Protein AF-A0A656GLI4-F1 (afdb_monomer_lite)

Organism: NCBI:txid629261

Secondary structure (DSSP, 8-state):
---EEEEEEETTEEEEEEEEETTEEEEEEEEE-TT--EEEEE-SS-EEE--B-GGGPBP---

Foldseek 3Di:
DDKDKDFDDDPRETQKIWIDDPPDIWIWGFDADPVNHGQWTDTPVDIDGWDADPVGDTDPDD

Sequence (62 aa):
GATRRRVFHGDDRLLAEYETDGSITRTNLLGTDRQISVLHALSSEERQPLAYSPYGHRAQGG

Structure (mmCIF, N/CA/C/O backbone):
data_AF-A0A656GLI4-F1
#
_entry.id   AF-A0A656GLI4-F1
#
loop_
_atom_site.group_PDB
_atom_site.id
_atom_site.type_symbol
_atom_site.label_atom_id
_atom_site.label_alt_id
_atom_site.label_comp_id
_atom_site.label_asym_id
_atom_site.label_entity_id
_atom_site.label_seq_id
_atom_site.pdbx_PDB_ins_code
_atom_site.Cartn_x
_atom_site.Cartn_y
_atom_site.Cartn_z
_atom_site.occupancy
_atom_site.B_iso_or_equiv
_atom_site.auth_seq_id
_atom_site.auth_comp_id
_atom_site.auth_asym_id
_atom_site.auth_atom_id
_atom_site.pdbx_PDB_model_num
ATOM 1 N N . GLY A 1 1 ? 13.957 13.333 -14.019 1.00 64.88 1 GLY A N 1
ATOM 2 C CA . GLY A 1 1 ? 12.948 12.437 -14.614 1.00 64.88 1 GLY A CA 1
ATOM 3 C C . GLY A 1 1 ? 11.620 12.709 -13.945 1.00 64.88 1 GLY A C 1
ATOM 4 O O . GLY A 1 1 ? 11.628 13.233 -12.841 1.00 64.88 1 GLY A O 1
ATOM 5 N N . ALA A 1 2 ? 10.493 12.436 -14.602 1.00 79.25 2 ALA A N 1
ATOM 6 C CA . ALA A 1 2 ? 9.193 12.510 -13.938 1.00 79.25 2 ALA A CA 1
ATOM 7 C C . ALA A 1 2 ? 8.898 11.150 -13.296 1.00 79.25 2 ALA A C 1
ATOM 9 O O . ALA A 1 2 ? 8.682 10.175 -14.016 1.00 79.25 2 ALA A O 1
ATOM 10 N N . THR A 1 3 ? 8.899 11.086 -11.965 1.00 82.12 3 THR A N 1
ATOM 11 C CA . THR A 1 3 ? 8.502 9.895 -11.211 1.00 82.12 3 THR A CA 1
ATOM 12 C C . THR A 1 3 ? 7.071 9.510 -11.577 1.00 82.12 3 THR A C 1
ATOM 14 O O . THR A 1 3 ? 6.144 10.313 -11.443 1.00 82.12 3 THR A O 1
ATOM 17 N N . ARG A 1 4 ? 6.867 8.277 -12.045 1.00 87.62 4 ARG A N 1
ATOM 18 C CA . ARG A 1 4 ? 5.533 7.737 -12.317 1.00 87.62 4 ARG A CA 1
ATOM 19 C C . ARG A 1 4 ? 5.164 6.761 -11.215 1.00 87.62 4 ARG A C 1
ATOM 21 O O . ARG A 1 4 ? 5.832 5.749 -11.037 1.00 87.62 4 ARG A O 1
ATOM 28 N N . ARG A 1 5 ? 4.048 7.036 -10.549 1.00 90.50 5 ARG A N 1
ATOM 29 C CA . ARG A 1 5 ? 3.470 6.172 -9.522 1.00 90.50 5 ARG A CA 1
ATOM 30 C C . ARG A 1 5 ? 2.161 5.574 -10.034 1.00 90.50 5 ARG A C 1
ATOM 32 O O . ARG A 1 5 ? 1.387 6.255 -10.709 1.00 90.50 5 ARG A O 1
ATOM 39 N N . ARG A 1 6 ? 1.945 4.288 -9.776 1.00 92.12 6 ARG A N 1
ATOM 40 C CA . ARG A 1 6 ? 0.729 3.535 -10.105 1.00 92.12 6 ARG A CA 1
ATOM 41 C C . ARG A 1 6 ? 0.330 2.716 -8.889 1.00 92.12 6 ARG A C 1
ATOM 43 O O . ARG A 1 6 ? 1.195 2.212 -8.184 1.00 92.12 6 ARG A O 1
ATOM 50 N N . VAL A 1 7 ? -0.968 2.558 -8.677 1.00 92.12 7 VAL A N 1
ATOM 51 C CA . VAL A 1 7 ? -1.510 1.793 -7.551 1.00 92.12 7 VAL A CA 1
ATOM 52 C C . VAL A 1 7 ? -2.414 0.702 -8.100 1.00 92.12 7 VAL A C 1
ATOM 54 O O . VAL A 1 7 ? -3.208 0.948 -9.009 1.00 92.12 7 VAL A O 1
ATOM 57 N N . PHE A 1 8 ? -2.249 -0.513 -7.589 1.00 92.19 8 PHE A N 1
ATOM 58 C CA . PHE A 1 8 ? -3.048 -1.669 -7.961 1.00 92.19 8 PHE A CA 1
ATOM 59 C C . PHE A 1 8 ? -4.115 -1.926 -6.896 1.00 92.19 8 PHE A C 1
ATOM 61 O O . PHE A 1 8 ? -3.807 -2.021 -5.704 1.00 92.19 8 PHE A O 1
ATOM 68 N N . HIS A 1 9 ? -5.360 -2.041 -7.353 1.00 91.19 9 HIS A N 1
ATOM 69 C CA . HIS A 1 9 ? -6.542 -2.246 -6.524 1.00 91.19 9 HIS A CA 1
ATOM 70 C C . HIS A 1 9 ? -7.206 -3.581 -6.878 1.00 91.19 9 HIS A C 1
ATOM 72 O O . HIS A 1 9 ? -7.218 -3.970 -8.046 1.00 91.19 9 HIS A O 1
ATOM 78 N N . GLY A 1 10 ? -7.799 -4.246 -5.890 1.00 88.94 10 GLY A N 1
ATOM 79 C CA . GLY A 1 10 ? -8.666 -5.411 -6.082 1.00 88.94 10 GLY A CA 1
ATOM 80 C C . GLY A 1 10 ? -9.637 -5.538 -4.914 1.00 88.94 10 GLY A C 1
ATOM 81 O O . GLY A 1 10 ? -9.245 -5.271 -3.780 1.00 88.94 10 GLY A O 1
ATOM 82 N N . ASP A 1 11 ? -10.894 -5.884 -5.196 1.00 86.06 11 ASP A N 1
ATOM 83 C CA . ASP A 1 11 ? -11.975 -5.999 -4.201 1.00 86.06 11 ASP A CA 1
ATOM 84 C C . ASP A 1 11 ? -12.021 -4.809 -3.216 1.00 86.06 11 ASP A C 1
ATOM 86 O O . ASP A 1 11 ? -12.063 -4.983 -1.999 1.00 86.06 11 ASP A O 1
ATOM 90 N N . ASP A 1 12 ? -11.925 -3.588 -3.755 1.00 85.69 12 ASP A N 1
ATOM 91 C CA . ASP A 1 12 ? -11.885 -2.311 -3.020 1.00 85.69 12 ASP A CA 1
ATOM 92 C C . ASP A 1 12 ? -10.690 -2.110 -2.069 1.00 85.69 12 ASP A C 1
ATOM 94 O O . ASP A 1 12 ? -10.680 -1.191 -1.250 1.00 85.69 12 ASP A O 1
ATOM 98 N N . ARG A 1 13 ? -9.631 -2.916 -2.189 1.00 86.56 13 ARG A N 1
ATOM 99 C CA . ARG A 1 13 ? -8.413 -2.800 -1.371 1.00 86.56 13 ARG A CA 1
ATOM 100 C C . ARG A 1 13 ? -7.199 -2.427 -2.208 1.00 86.56 13 ARG A C 1
ATOM 102 O O . ARG A 1 13 ? -7.058 -2.851 -3.353 1.00 86.56 13 ARG A O 1
ATOM 109 N N . LEU A 1 14 ? -6.290 -1.654 -1.609 1.00 90.94 14 LEU A N 1
ATOM 110 C CA . LEU A 1 14 ? -4.959 -1.406 -2.168 1.00 90.94 14 LEU A CA 1
ATOM 111 C C . LEU A 1 14 ? -4.109 -2.653 -1.955 1.00 90.94 14 LEU A C 1
ATOM 113 O O . LEU A 1 14 ? -3.964 -3.109 -0.819 1.00 90.94 14 LEU A O 1
ATOM 117 N N . LEU A 1 15 ? -3.561 -3.185 -3.042 1.00 91.06 15 LEU A N 1
ATOM 118 C CA . LEU A 1 15 ? -2.788 -4.426 -3.032 1.00 91.06 15 LEU A CA 1
ATOM 119 C C . LEU A 1 15 ? -1.305 -4.174 -3.295 1.00 91.06 15 LEU A C 1
ATOM 121 O O . LEU A 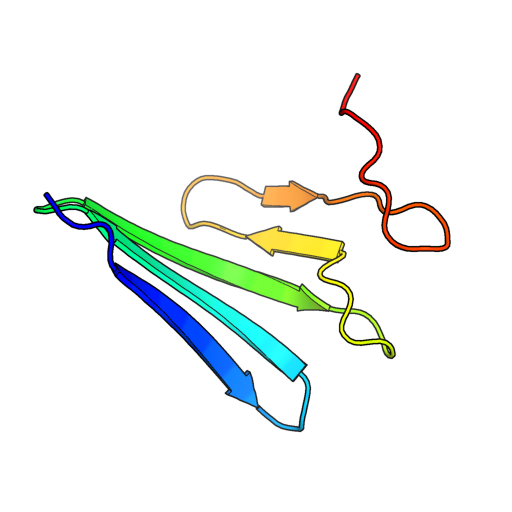1 15 ? -0.453 -4.858 -2.730 1.00 91.06 15 LEU A O 1
ATOM 125 N N . ALA A 1 16 ? -0.988 -3.194 -4.143 1.00 92.88 16 ALA A N 1
ATOM 126 C CA . ALA A 1 16 ? 0.390 -2.847 -4.453 1.00 92.88 16 ALA A CA 1
ATOM 127 C C . ALA A 1 16 ? 0.533 -1.399 -4.929 1.00 92.88 16 ALA A C 1
ATOM 129 O O . ALA A 1 16 ? -0.389 -0.815 -5.496 1.00 92.88 16 ALA A O 1
ATOM 130 N N . GLU A 1 17 ? 1.730 -0.856 -4.765 1.00 92.56 17 GLU A N 1
ATOM 131 C CA . GLU A 1 17 ? 2.187 0.371 -5.399 1.00 92.56 17 GLU A CA 1
ATOM 132 C C . GLU A 1 17 ? 3.405 0.070 -6.272 1.00 92.56 17 GLU A C 1
ATOM 134 O O . GLU A 1 17 ? 4.292 -0.698 -5.900 1.00 92.56 17 GLU A O 1
ATOM 139 N N . TYR A 1 18 ? 3.442 0.697 -7.441 1.00 89.69 18 TYR A N 1
ATOM 140 C CA . TYR A 1 18 ? 4.532 0.626 -8.396 1.00 89.69 18 TYR A CA 1
ATOM 141 C C . TYR A 1 18 ? 5.048 2.033 -8.681 1.00 89.69 18 TYR A C 1
ATOM 143 O O . TYR A 1 18 ? 4.277 2.929 -9.034 1.00 89.69 18 TYR A O 1
ATOM 151 N N . GLU A 1 19 ? 6.358 2.216 -8.589 1.00 90.56 19 GLU A N 1
ATOM 152 C CA . GLU A 1 19 ? 7.029 3.478 -8.865 1.00 90.56 19 GLU A CA 1
ATOM 153 C C . GLU A 1 19 ? 8.158 3.267 -9.867 1.00 90.56 19 GLU A C 1
ATOM 155 O O . GLU A 1 19 ? 8.954 2.336 -9.748 1.00 90.56 19 GLU A O 1
ATOM 160 N N . THR A 1 20 ? 8.230 4.148 -10.860 1.00 88.50 20 THR A N 1
ATOM 161 C CA . THR A 1 20 ? 9.350 4.208 -11.795 1.00 88.50 20 THR A CA 1
ATOM 162 C C . THR A 1 20 ? 9.914 5.618 -11.847 1.00 88.50 20 THR A C 1
ATOM 164 O O . THR A 1 20 ? 9.189 6.588 -12.089 1.00 88.50 20 THR A O 1
ATOM 167 N N . ASP A 1 21 ? 11.218 5.716 -11.609 1.00 86.06 21 ASP A N 1
ATOM 168 C CA . ASP A 1 21 ? 12.005 6.929 -11.788 1.00 86.06 21 ASP A CA 1
ATOM 169 C C . ASP A 1 21 ? 13.178 6.629 -12.723 1.00 86.06 21 ASP A C 1
ATOM 171 O O . ASP A 1 21 ? 14.178 6.016 -12.342 1.00 86.06 21 ASP A O 1
ATOM 175 N N . GLY A 1 22 ? 13.018 7.005 -13.993 1.00 83.62 22 GLY A N 1
ATOM 176 C CA . GLY A 1 22 ? 14.008 6.734 -15.030 1.00 83.62 22 GLY A CA 1
ATOM 177 C C . GLY A 1 22 ? 14.251 5.233 -15.203 1.00 83.62 22 GLY A C 1
ATOM 178 O O . GLY A 1 22 ? 13.406 4.530 -15.751 1.00 83.62 22 GLY A O 1
ATOM 179 N N . SER A 1 23 ? 15.416 4.753 -14.760 1.00 81.81 23 SER A N 1
ATOM 180 C CA . SER A 1 23 ? 15.811 3.340 -14.822 1.00 81.81 23 SER A CA 1
ATOM 181 C C . SER A 1 23 ? 15.417 2.529 -13.586 1.00 81.81 23 SER A C 1
ATOM 183 O O . SER A 1 23 ? 15.442 1.299 -13.637 1.00 81.81 23 SER A O 1
ATOM 185 N N . ILE A 1 24 ? 15.063 3.183 -12.478 1.00 81.81 24 ILE A N 1
ATOM 186 C CA . ILE A 1 24 ? 14.746 2.501 -11.225 1.00 81.81 24 ILE A CA 1
ATOM 187 C C . ILE A 1 24 ? 13.262 2.159 -11.219 1.00 81.81 24 ILE A C 1
ATOM 189 O O . ILE A 1 24 ? 12.407 3.010 -11.466 1.00 81.81 24 ILE A O 1
ATOM 193 N N . THR A 1 25 ? 12.967 0.896 -10.928 1.00 86.44 25 THR A N 1
ATOM 194 C CA . THR A 1 25 ? 11.611 0.385 -10.746 1.00 86.44 25 THR A CA 1
ATOM 195 C C . THR A 1 25 ? 11.495 -0.217 -9.356 1.00 86.44 25 THR A C 1
ATOM 197 O O . THR A 1 25 ? 12.272 -1.100 -9.001 1.00 86.44 25 THR A O 1
ATOM 200 N N . ARG A 1 26 ? 10.516 0.242 -8.576 1.00 88.00 26 ARG A N 1
ATOM 201 C CA . ARG A 1 26 ? 10.216 -0.278 -7.242 1.00 88.00 26 ARG A CA 1
ATOM 202 C C . ARG A 1 26 ? 8.764 -0.733 -7.190 1.00 88.00 26 ARG A C 1
ATOM 204 O O . ARG A 1 26 ? 7.872 -0.044 -7.675 1.00 88.00 26 ARG A O 1
ATOM 211 N N . THR A 1 27 ? 8.538 -1.899 -6.596 1.00 90.75 27 THR A N 1
ATOM 212 C CA . THR A 1 27 ? 7.198 -2.437 -6.344 1.00 90.75 27 THR A CA 1
ATOM 213 C C . THR A 1 27 ? 7.066 -2.740 -4.862 1.00 90.75 27 THR A C 1
ATOM 215 O O . THR A 1 27 ? 7.915 -3.433 -4.303 1.00 90.75 27 THR A O 1
ATOM 218 N N . ASN A 1 28 ? 6.002 -2.232 -4.251 1.00 91.19 28 ASN A N 1
ATOM 219 C CA . ASN A 1 28 ? 5.664 -2.462 -2.855 1.00 91.19 28 ASN A CA 1
ATOM 220 C C . ASN A 1 28 ? 4.306 -3.158 -2.774 1.00 91.19 28 ASN A C 1
ATOM 222 O O . ASN A 1 28 ? 3.319 -2.642 -3.289 1.00 91.19 28 ASN A O 1
ATOM 226 N N . LEU A 1 29 ? 4.232 -4.303 -2.103 1.00 91.38 29 LEU A N 1
ATOM 227 C CA . LEU A 1 29 ? 2.968 -4.937 -1.733 1.00 91.38 29 LEU A CA 1
ATOM 228 C C . LEU A 1 29 ? 2.399 -4.243 -0.497 1.00 91.38 29 LEU A C 1
ATOM 230 O O . LEU A 1 29 ? 3.136 -3.961 0.447 1.00 91.38 29 LEU A O 1
ATOM 234 N N . LEU A 1 30 ? 1.098 -3.973 -0.491 1.00 91.62 30 LEU A N 1
ATOM 235 C CA . LEU A 1 30 ? 0.435 -3.193 0.550 1.00 91.62 30 LEU A CA 1
ATOM 236 C C . LEU A 1 30 ? -0.485 -4.088 1.384 1.00 91.62 30 LEU A C 1
ATOM 238 O O . LEU A 1 30 ? -1.353 -4.781 0.858 1.00 91.62 30 LEU A O 1
ATOM 242 N N . GLY A 1 31 ? -0.308 -4.053 2.702 1.00 88.56 31 GLY A N 1
ATOM 243 C CA . GLY A 1 31 ? -1.236 -4.638 3.664 1.00 88.56 31 GLY A CA 1
ATOM 244 C C . GLY A 1 31 ? -2.155 -3.553 4.204 1.00 88.56 31 GLY A C 1
ATOM 245 O O . GLY A 1 31 ? -1.686 -2.672 4.918 1.00 88.56 31 GLY A O 1
ATOM 246 N N . THR A 1 32 ? -3.444 -3.603 3.868 1.00 89.06 32 THR A N 1
ATOM 247 C CA . THR A 1 32 ? -4.445 -2.611 4.298 1.00 89.06 32 THR A CA 1
ATOM 248 C C . THR A 1 32 ? -5.379 -3.137 5.386 1.00 89.06 32 THR A C 1
ATOM 250 O O . THR A 1 32 ? -5.604 -4.344 5.473 1.00 89.06 32 THR A O 1
ATOM 253 N N . ASP A 1 33 ? -5.970 -2.256 6.194 1.00 86.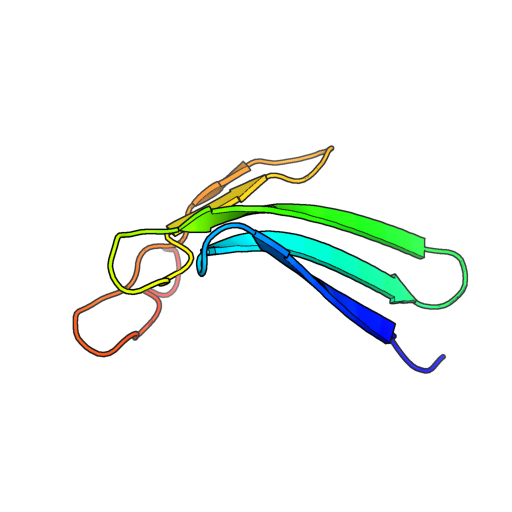56 33 ASP A N 1
ATOM 254 C CA . ASP A 1 33 ? -7.089 -2.596 7.085 1.00 86.56 33 ASP A CA 1
ATOM 255 C C . ASP A 1 33 ? -8.461 -2.508 6.377 1.00 86.56 33 ASP A C 1
ATOM 257 O O . ASP A 1 33 ? -8.551 -2.328 5.161 1.00 86.56 33 ASP A O 1
ATOM 261 N N . ARG A 1 34 ? -9.556 -2.660 7.138 1.00 84.88 34 ARG A N 1
ATOM 262 C CA . ARG A 1 34 ? -10.936 -2.594 6.616 1.00 84.88 34 ARG A CA 1
ATOM 263 C C . ARG A 1 34 ? -11.361 -1.183 6.183 1.00 84.88 34 ARG A C 1
ATOM 265 O O . ARG A 1 34 ? -12.337 -1.052 5.454 1.00 84.88 34 ARG A O 1
ATOM 272 N N . GLN A 1 35 ? -10.652 -0.149 6.626 1.00 86.25 35 GLN A N 1
ATOM 273 C CA . GLN A 1 35 ? -10.840 1.242 6.212 1.00 86.25 35 GLN A CA 1
ATOM 274 C C . GLN A 1 35 ? -9.892 1.629 5.064 1.00 86.25 35 GLN A C 1
ATOM 276 O O . GLN A 1 35 ? -9.846 2.797 4.688 1.00 86.25 35 GLN A O 1
ATOM 281 N N . ILE A 1 36 ? -9.172 0.656 4.484 1.00 85.94 36 ILE A N 1
ATOM 282 C CA . ILE A 1 36 ? -8.227 0.835 3.370 1.00 85.94 36 ILE A CA 1
ATOM 283 C C . ILE A 1 36 ? -6.960 1.608 3.803 1.00 85.94 36 ILE A C 1
ATOM 285 O O . ILE A 1 36 ? -6.131 1.996 2.980 1.00 85.94 36 ILE A O 1
ATOM 289 N N . SER A 1 37 ? -6.726 1.764 5.109 1.00 87.25 37 SER A N 1
ATOM 290 C CA . SER A 1 37 ? -5.474 2.333 5.615 1.00 87.25 37 SER A CA 1
ATOM 291 C C . SER A 1 37 ? -4.333 1.351 5.360 1.00 87.25 37 SER A C 1
ATOM 293 O O . SER A 1 37 ? -4.440 0.179 5.716 1.00 87.25 37 SER A O 1
ATOM 295 N N . VAL A 1 38 ? -3.232 1.801 4.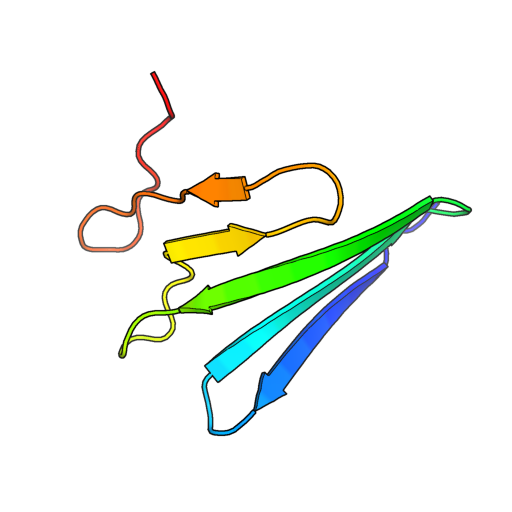755 1.00 86.69 38 VAL A N 1
ATOM 296 C CA . VAL A 1 38 ? -2.056 0.955 4.488 1.00 86.69 38 VAL A CA 1
ATOM 297 C C . VAL A 1 38 ? -1.279 0.744 5.783 1.00 86.69 38 VAL A C 1
ATOM 299 O O . VAL A 1 38 ? -0.553 1.626 6.184 1.00 86.69 38 VAL A O 1
ATOM 302 N N . LEU A 1 39 ? -1.364 -0.410 6.434 1.00 86.75 39 LEU A N 1
ATOM 303 C CA . LEU A 1 39 ? -0.631 -0.692 7.678 1.00 86.75 39 LEU A CA 1
ATOM 304 C C . LEU A 1 39 ? 0.779 -1.245 7.443 1.00 86.75 39 LEU A C 1
ATOM 306 O O . LEU A 1 39 ? 1.648 -1.153 8.308 1.00 86.75 39 LEU A O 1
ATOM 310 N N . HIS A 1 40 ? 1.025 -1.837 6.277 1.00 83.25 40 HIS A N 1
ATOM 311 C CA . HIS A 1 40 ? 2.317 -2.428 5.941 1.00 83.25 40 HIS A CA 1
ATOM 312 C C . HIS A 1 40 ? 2.644 -2.220 4.467 1.00 83.25 40 HIS A C 1
ATOM 314 O O . HIS A 1 40 ? 1.769 -2.359 3.614 1.00 83.25 40 HIS A O 1
ATOM 320 N N . ALA A 1 41 ? 3.913 -1.960 4.172 1.00 88.38 41 ALA A N 1
ATOM 321 C CA . ALA A 1 41 ? 4.466 -2.033 2.829 1.00 88.38 41 ALA A CA 1
ATOM 322 C C . ALA A 1 41 ? 5.599 -3.068 2.799 1.00 88.38 41 ALA A C 1
ATOM 324 O O . ALA A 1 41 ? 6.460 -3.088 3.676 1.00 88.38 41 ALA A O 1
ATOM 325 N N . LEU A 1 42 ? 5.591 -3.953 1.809 1.00 88.12 42 LEU A N 1
ATOM 326 C CA . LEU A 1 42 ? 6.638 -4.942 1.573 1.00 88.12 42 LEU A CA 1
ATOM 327 C C . LEU A 1 42 ? 7.301 -4.671 0.232 1.00 88.12 42 LEU A C 1
ATOM 329 O O . LEU A 1 42 ? 6.650 -4.816 -0.799 1.00 88.12 42 LEU A O 1
ATOM 333 N N . SER A 1 43 ? 8.585 -4.333 0.244 1.00 86.44 43 SER A N 1
ATOM 334 C CA . SER A 1 43 ? 9.417 -4.307 -0.956 1.00 86.44 43 SER A CA 1
ATOM 335 C C . SER A 1 43 ? 10.206 -5.615 -1.080 1.00 86.44 43 SER A C 1
ATOM 337 O O . SER A 1 43 ? 10.198 -6.460 -0.181 1.00 86.44 43 SER A O 1
ATOM 339 N N . SER A 1 44 ? 10.903 -5.793 -2.202 1.00 79.06 44 SER A N 1
ATOM 340 C CA . SER A 1 44 ? 11.834 -6.911 -2.401 1.00 79.06 44 SER A CA 1
ATOM 341 C C . SER A 1 44 ? 13.007 -6.910 -1.419 1.00 79.06 44 SER A C 1
ATOM 343 O O . SER A 1 44 ? 13.609 -7.954 -1.194 1.00 79.06 44 SER A O 1
ATOM 345 N N . GLU A 1 45 ? 13.341 -5.747 -0.863 1.00 77.75 45 GLU A N 1
ATOM 346 C CA . GLU A 1 45 ? 14.502 -5.561 0.006 1.00 77.75 45 GLU A CA 1
ATOM 347 C C . GLU A 1 45 ? 14.090 -5.524 1.480 1.00 77.75 45 GLU A C 1
ATOM 349 O O . GLU A 1 45 ? 14.811 -6.042 2.329 1.00 77.75 45 GLU A O 1
ATOM 354 N N . GLU A 1 46 ? 12.924 -4.950 1.802 1.00 76.38 46 GLU A N 1
ATOM 355 C CA . GLU A 1 46 ? 12.565 -4.633 3.184 1.00 76.38 46 GLU A CA 1
ATOM 356 C C . GLU A 1 46 ? 11.055 -4.650 3.464 1.00 76.38 46 GLU A C 1
ATOM 358 O O . GLU A 1 4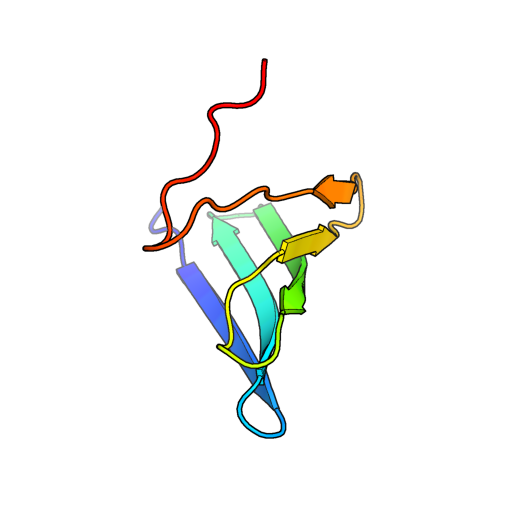6 ? 10.205 -4.379 2.612 1.00 76.38 46 GLU A O 1
ATOM 363 N N . ARG A 1 47 ? 10.725 -4.920 4.732 1.00 78.38 47 ARG A N 1
ATOM 364 C CA . ARG A 1 47 ? 9.381 -4.786 5.305 1.00 78.38 47 ARG A CA 1
ATOM 365 C C . ARG A 1 47 ? 9.275 -3.461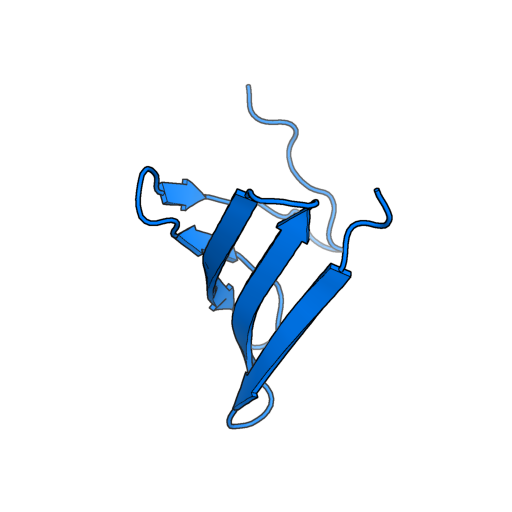 6.051 1.00 78.38 47 ARG A C 1
ATOM 367 O O . ARG A 1 47 ? 9.999 -3.245 7.015 1.00 78.38 47 ARG A O 1
ATOM 374 N N . GLN A 1 48 ? 8.333 -2.617 5.654 1.00 79.06 48 GLN A N 1
ATOM 375 C CA . GLN A 1 48 ? 8.102 -1.298 6.236 1.00 79.06 48 GLN A CA 1
ATOM 376 C C . GLN A 1 48 ? 6.749 -1.286 6.966 1.00 79.06 48 GLN A C 1
ATOM 378 O O . GLN A 1 48 ? 5.700 -1.138 6.328 1.00 79.06 48 GLN A O 1
ATOM 383 N N . PRO A 1 49 ? 6.727 -1.495 8.296 1.00 74.75 49 PRO A N 1
ATOM 384 C CA . PRO A 1 49 ? 5.513 -1.325 9.080 1.00 74.75 49 PRO A CA 1
ATOM 385 C C . PRO A 1 49 ? 5.138 0.157 9.153 1.00 74.75 49 PRO A C 1
ATOM 387 O O . PRO A 1 49 ? 5.989 1.027 9.334 1.00 74.75 49 PRO A O 1
ATOM 390 N N . LEU A 1 50 ? 3.848 0.443 9.020 1.00 77.50 50 LEU A N 1
ATOM 391 C CA . LEU A 1 50 ? 3.301 1.788 9.066 1.00 77.50 50 LEU A CA 1
ATOM 392 C C . LEU A 1 50 ? 2.297 1.868 10.215 1.00 77.50 50 LEU A C 1
ATOM 394 O O . LEU A 1 50 ? 1.202 1.314 10.148 1.00 77.50 50 LEU A O 1
ATOM 398 N N . ALA A 1 51 ? 2.671 2.565 11.285 1.00 72.94 51 ALA A N 1
ATOM 399 C CA . ALA A 1 51 ? 1.762 2.838 12.390 1.00 72.94 51 ALA A CA 1
ATOM 400 C C . ALA A 1 51 ? 1.001 4.145 12.126 1.00 72.94 51 ALA A C 1
ATOM 402 O O . ALA A 1 51 ? 1.610 5.212 12.004 1.00 72.94 51 ALA A O 1
ATOM 403 N N . TYR A 1 52 ? -0.327 4.056 12.061 1.00 71.75 52 TYR A N 1
ATOM 404 C CA . TYR A 1 52 ? -1.224 5.205 11.965 1.00 71.75 52 TYR A CA 1
ATOM 405 C C . TYR A 1 52 ? -1.976 5.389 13.282 1.00 71.75 52 TYR A C 1
ATOM 407 O O . TYR A 1 52 ? -2.495 4.430 13.851 1.00 71.75 52 TYR A O 1
ATOM 415 N N . SER A 1 53 ? -2.055 6.625 13.765 1.00 69.25 53 SER A N 1
ATOM 416 C CA . SER A 1 53 ? -3.003 7.010 14.805 1.00 69.25 53 SER A CA 1
ATOM 417 C C . SER A 1 53 ? -4.419 7.108 14.219 1.00 69.25 53 SER A C 1
ATOM 419 O O . SER A 1 53 ? -4.578 7.213 12.994 1.00 69.25 53 SER A O 1
ATOM 421 N N . PRO A 1 54 ? -5.463 7.193 15.067 1.00 66.12 54 PRO A N 1
ATOM 422 C CA . PRO A 1 54 ? -6.775 7.658 14.627 1.00 66.12 54 PRO A CA 1
ATOM 423 C C . PRO A 1 54 ? -6.636 8.952 13.806 1.00 66.12 54 PRO A C 1
ATOM 425 O O . PRO A 1 54 ? -5.805 9.800 14.142 1.00 66.12 54 PRO A O 1
ATOM 428 N N . TYR A 1 55 ? -7.406 9.070 12.720 1.00 66.25 55 TYR A N 1
ATOM 429 C CA . TYR A 1 55 ? -7.334 10.143 11.708 1.00 66.25 55 TYR A CA 1
ATOM 430 C C . TYR A 1 55 ? -6.094 10.154 10.795 1.00 66.25 55 TYR A C 1
ATOM 432 O O . TYR A 1 55 ? -5.908 11.096 10.029 1.00 66.25 55 TYR A O 1
ATOM 440 N N . GLY A 1 56 ? -5.275 9.098 10.804 1.00 66.88 56 GLY A N 1
ATOM 441 C CA . GLY A 1 56 ? -4.254 8.889 9.775 1.00 66.88 56 GLY A CA 1
ATOM 442 C C . GLY A 1 56 ? -2.928 9.616 10.013 1.00 66.88 56 GLY A C 1
ATOM 443 O O . GLY A 1 56 ? -2.134 9.739 9.077 1.00 66.88 56 GLY A O 1
ATOM 444 N N . HIS A 1 57 ? -2.630 10.061 11.239 1.00 69.75 57 HIS A N 1
ATOM 445 C CA . HIS A 1 57 ? -1.286 10.565 11.527 1.00 69.75 57 HIS A CA 1
ATOM 446 C C . HIS A 1 57 ? -0.303 9.400 11.603 1.00 69.75 57 HIS A C 1
ATOM 448 O O . HIS A 1 57 ? -0.477 8.473 12.391 1.00 69.75 57 HIS A O 1
ATOM 454 N N . ARG A 1 58 ? 0.755 9.443 10.791 1.00 67.62 58 ARG A N 1
ATOM 455 C CA . ARG A 1 58 ? 1.861 8.489 10.910 1.00 67.62 58 ARG A CA 1
ATOM 456 C C . ARG A 1 58 ? 2.631 8.812 12.181 1.00 67.62 58 ARG A C 1
ATOM 458 O O . ARG A 1 58 ? 3.083 9.947 12.345 1.00 67.62 58 ARG A O 1
ATOM 465 N N . ALA A 1 59 ? 2.797 7.826 13.058 1.00 65.75 59 ALA A N 1
ATOM 466 C CA . ALA A 1 59 ? 3.799 7.943 14.104 1.00 65.75 59 ALA A CA 1
ATOM 467 C C . ALA A 1 59 ? 5.150 8.102 13.396 1.00 65.75 59 ALA A C 1
ATOM 469 O O . ALA A 1 59 ? 5.523 7.257 12.579 1.00 65.75 59 ALA A O 1
ATOM 470 N N . GLN A 1 60 ? 5.838 9.221 13.625 1.00 60.75 60 GLN A N 1
ATOM 471 C CA . GLN A 1 60 ? 7.215 9.364 13.164 1.00 60.75 60 GLN A CA 1
ATOM 472 C C . GLN A 1 60 ? 7.991 8.245 13.858 1.00 60.75 60 GLN A C 1
ATOM 474 O O . GLN A 1 60 ? 7.985 8.185 15.087 1.00 60.75 60 GLN A O 1
ATOM 479 N N . GLY A 1 61 ? 8.519 7.300 13.076 1.00 55.41 61 GLY A N 1
ATOM 480 C CA . GLY A 1 61 ? 9.301 6.190 13.613 1.00 55.41 61 GLY A CA 1
ATOM 481 C C . GLY A 1 61 ? 10.397 6.753 14.511 1.00 55.41 61 GLY A C 1
ATOM 482 O O . GLY A 1 61 ? 11.110 7.663 14.087 1.00 55.41 61 GLY A O 1
ATOM 483 N N . GLY A 1 62 ? 10.435 6.281 15.757 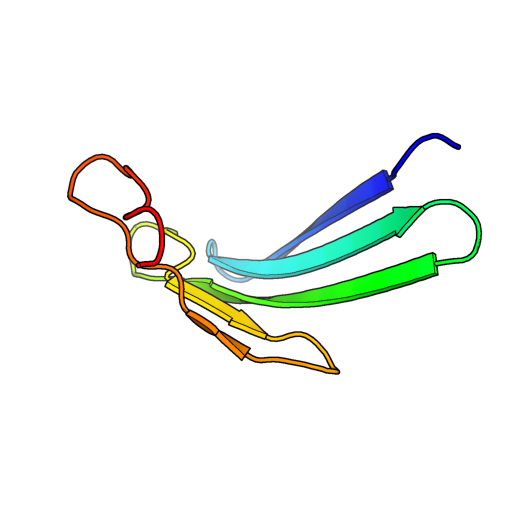1.00 40.56 62 GLY A N 1
ATOM 484 C CA . GLY A 1 62 ? 11.530 6.554 16.686 1.00 40.56 62 GLY A CA 1
ATOM 485 C C . GLY A 1 62 ? 12.775 5.768 16.321 1.00 40.56 62 GLY A C 1
ATOM 486 O O . GLY A 1 62 ? 12.625 4.704 15.675 1.00 40.56 62 GLY A O 1
#

pLDDT: mean 81.81, std 10.57, range [40.56, 92.88]

Radius of gyration: 12.84 Å; chains: 1; bounding box: 28×19×32 Å